Protein AF-W4K9E7-F1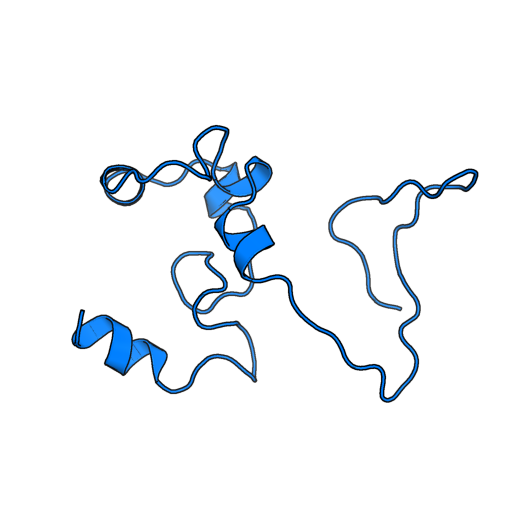 (afdb_monomer)

Organism: Heterobasidion irregulare (strain TC 32-1) (NCBI:txid747525)

pLDDT: mean 92.11, std 4.33, range [76.94, 97.81]

Mean predicted aligned error: 4.24 Å

Structure (mmCIF, N/CA/C/O backbone):
data_AF-W4K9E7-F1
#
_entry.id   AF-W4K9E7-F1
#
loop_
_atom_site.group_PDB
_atom_site.id
_atom_site.type_symbol
_atom_site.label_atom_id
_atom_site.label_alt_id
_atom_site.label_comp_id
_atom_site.label_asym_id
_atom_site.label_entity_id
_atom_site.label_seq_id
_atom_site.pdbx_PDB_ins_code
_atom_site.Cartn_x
_atom_site.Cartn_y
_atom_site.Cartn_z
_atom_site.occupancy
_atom_site.B_iso_or_equiv
_atom_site.auth_seq_id
_atom_site.auth_comp_id
_atom_site.auth_asym_id
_atom_site.auth_atom_id
_atom_site.pdbx_PDB_model_num
ATOM 1 N N . MET A 1 1 ? -9.352 -2.255 17.842 1.00 91.19 1 MET A N 1
ATOM 2 C CA . MET A 1 1 ? -8.194 -1.357 17.686 1.00 91.19 1 MET A CA 1
ATOM 3 C C . MET A 1 1 ? -7.454 -1.763 16.426 1.00 91.19 1 MET A C 1
ATOM 5 O O . MET A 1 1 ? -7.315 -2.960 16.197 1.00 91.19 1 MET A O 1
ATOM 9 N N . LEU A 1 2 ? -7.060 -0.808 15.588 1.00 92.75 2 LEU A N 1
ATOM 10 C CA . LEU A 1 2 ? -6.218 -1.027 14.414 1.00 92.75 2 LEU A CA 1
ATOM 11 C C . LEU A 1 2 ? -4.787 -0.590 14.763 1.00 92.75 2 LEU A C 1
ATOM 13 O O . LEU A 1 2 ? -4.599 0.603 15.010 1.00 92.75 2 LEU A O 1
ATOM 17 N N . PRO A 1 3 ? -3.795 -1.498 14.780 1.00 93.00 3 PRO A N 1
ATOM 18 C CA . PRO A 1 3 ? -2.407 -1.122 15.015 1.00 93.00 3 PRO A CA 1
ATOM 19 C C . PRO A 1 3 ? -1.848 -0.332 13.826 1.00 93.00 3 PRO A C 1
ATOM 21 O O . PRO A 1 3 ? -2.126 -0.643 12.666 1.00 93.00 3 PRO A O 1
ATOM 24 N N . LEU A 1 4 ? -1.042 0.684 14.118 1.00 91.44 4 LEU A N 1
ATOM 25 C CA . LEU A 1 4 ? -0.352 1.503 13.130 1.00 91.44 4 LEU A CA 1
ATOM 26 C C . LEU A 1 4 ? 1.052 0.946 12.873 1.00 91.44 4 LEU A C 1
ATOM 28 O O . LEU A 1 4 ? 1.751 0.539 13.797 1.00 91.44 4 LEU A O 1
ATOM 32 N N . GLY A 1 5 ? 1.481 0.951 11.607 1.00 84.69 5 GLY A N 1
ATOM 33 C CA . GLY A 1 5 ? 2.831 0.510 11.230 1.00 84.69 5 GLY A CA 1
ATOM 34 C C . GLY A 1 5 ? 3.935 1.486 11.651 1.00 84.69 5 GLY A C 1
ATOM 35 O O . GLY A 1 5 ? 5.082 1.089 11.828 1.00 84.69 5 GLY A O 1
ATOM 36 N N . THR A 1 6 ? 3.584 2.758 11.837 1.00 86.19 6 THR A N 1
ATOM 37 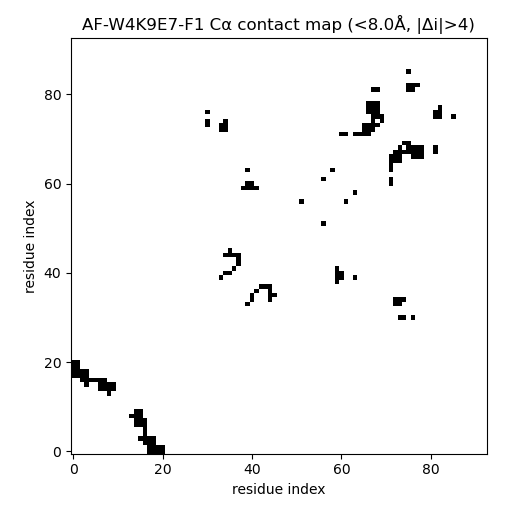C CA . THR A 1 6 ? 4.474 3.821 12.312 1.00 86.19 6 THR A CA 1
ATOM 38 C C . THR A 1 6 ? 3.761 4.637 13.377 1.00 86.19 6 THR A C 1
ATOM 40 O O . THR A 1 6 ? 2.556 4.870 13.270 1.00 86.19 6 THR A O 1
ATOM 43 N N . LEU A 1 7 ? 4.507 5.102 14.378 1.00 87.94 7 LEU A N 1
ATOM 44 C CA . LEU A 1 7 ? 3.971 5.974 15.421 1.00 87.94 7 LEU A CA 1
ATOM 45 C C . LEU A 1 7 ? 3.482 7.292 14.809 1.00 87.94 7 LEU A C 1
ATOM 47 O O . LEU A 1 7 ? 4.171 7.880 13.974 1.00 87.94 7 LEU A O 1
ATOM 51 N N . ILE A 1 8 ? 2.317 7.762 15.251 1.00 89.94 8 ILE A N 1
ATOM 52 C CA . ILE A 1 8 ? 1.794 9.082 14.887 1.00 89.94 8 ILE A CA 1
ATOM 53 C C . ILE A 1 8 ? 1.861 9.987 16.115 1.00 89.94 8 ILE A C 1
ATOM 55 O O . ILE A 1 8 ? 1.389 9.621 17.193 1.00 89.94 8 ILE A O 1
ATOM 59 N N . THR A 1 9 ? 2.435 11.176 15.950 1.00 85.88 9 THR A N 1
ATOM 60 C CA . THR A 1 9 ? 2.449 12.214 16.986 1.00 85.88 9 THR A CA 1
ATOM 61 C C . THR A 1 9 ? 1.219 13.095 16.810 1.00 85.88 9 THR A C 1
ATOM 63 O O . THR A 1 9 ? 1.056 13.719 15.764 1.00 85.88 9 THR A O 1
ATOM 66 N N . GLY A 1 10 ? 0.337 13.117 17.810 1.00 82.69 10 GLY A N 1
ATOM 67 C CA . GLY A 1 10 ? -0.765 14.080 17.865 1.00 82.69 10 GLY A CA 1
ATOM 68 C C . GLY A 1 10 ? -0.290 15.448 18.355 1.00 82.69 10 GLY A C 1
ATOM 69 O O . GLY A 1 10 ? 0.805 15.562 18.900 1.00 82.69 10 GLY A O 1
ATOM 70 N N . ASP A 1 11 ? -1.136 16.468 18.224 1.00 82.75 11 ASP A N 1
ATOM 71 C CA . ASP A 1 11 ? -0.751 17.864 18.470 1.00 82.75 11 ASP A CA 1
ATOM 72 C C . ASP A 1 11 ? -0.163 18.128 19.868 1.00 82.75 11 ASP A C 1
ATOM 74 O O . ASP A 1 11 ? 0.678 19.007 19.994 1.00 82.75 11 ASP A O 1
ATOM 78 N N . ASN A 1 12 ? -0.566 17.381 20.909 1.00 76.94 12 ASN A N 1
ATOM 79 C CA . ASN A 1 12 ? -0.067 17.534 22.290 1.00 76.94 12 ASN A CA 1
ATOM 80 C C . ASN A 1 12 ? -0.176 16.237 23.132 1.00 76.94 12 ASN A C 1
ATOM 82 O O . ASN A 1 12 ? -0.473 16.287 24.326 1.00 76.94 12 ASN A O 1
ATOM 86 N N . GLY A 1 13 ? -0.006 15.058 22.522 1.00 78.12 13 GLY A N 1
ATOM 87 C CA . GLY A 1 13 ? -0.282 13.767 23.173 1.00 78.12 13 GLY A CA 1
ATOM 88 C C . GLY A 1 13 ? 0.865 12.753 23.115 1.00 78.12 13 GLY A C 1
ATOM 89 O O . GLY A 1 13 ? 1.819 12.941 22.357 1.00 78.12 13 GLY A O 1
ATOM 90 N N . PRO A 1 14 ? 0.776 11.655 23.895 1.00 83.69 14 PRO A N 1
ATOM 91 C CA . PRO A 1 14 ? 1.683 10.523 23.744 1.00 83.69 14 PRO A CA 1
ATOM 92 C C . PRO A 1 14 ? 1.563 9.919 22.331 1.00 83.69 14 PRO A C 1
ATOM 94 O O . PRO A 1 14 ? 0.520 10.073 21.687 1.00 83.69 14 PRO A O 1
ATOM 97 N N . PRO A 1 15 ? 2.601 9.216 21.842 1.00 89.38 15 PRO A N 1
ATOM 98 C CA . PRO A 1 15 ? 2.564 8.583 20.530 1.00 89.38 15 PRO A CA 1
ATOM 99 C C . PRO A 1 15 ? 1.360 7.650 20.370 1.00 89.38 15 PRO A C 1
ATOM 101 O O . PRO A 1 15 ? 1.091 6.806 21.228 1.00 89.38 15 PRO A O 1
ATOM 104 N N . ILE A 1 16 ? 0.656 7.780 19.249 1.00 91.88 16 ILE A N 1
ATOM 105 C CA . ILE A 1 16 ? -0.479 6.931 18.899 1.00 91.88 16 ILE A CA 1
ATOM 106 C C . ILE A 1 16 ? 0.065 5.704 18.168 1.00 91.88 16 ILE A C 1
ATOM 108 O O . ILE A 1 16 ? 0.696 5.820 17.115 1.00 91.88 16 ILE A O 1
ATOM 112 N N . LEU A 1 17 ? -0.175 4.530 18.750 1.00 92.94 17 LEU A N 1
ATOM 113 C CA . LEU A 1 17 ? 0.217 3.224 18.206 1.00 92.94 17 LEU A CA 1
ATOM 114 C C . LEU A 1 17 ? -0.952 2.465 17.583 1.00 92.94 17 LEU A C 1
ATOM 116 O O . LEU A 1 17 ? -0.749 1.576 16.762 1.00 92.94 17 LEU A O 1
ATOM 120 N N . GLU A 1 18 ? -2.174 2.801 17.973 1.00 94.31 18 GLU A N 1
ATOM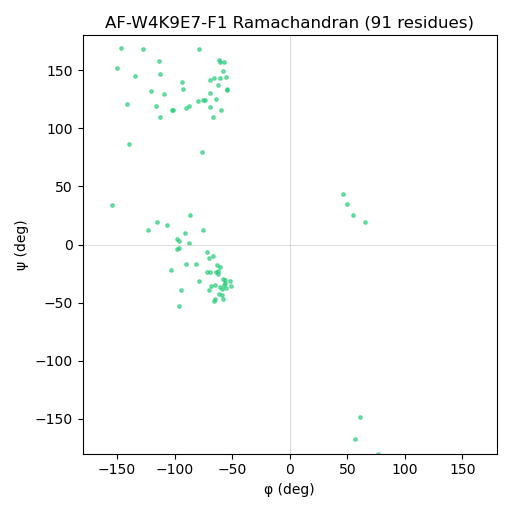 121 C CA . GLU A 1 18 ? -3.378 2.155 17.484 1.00 94.31 18 GLU A CA 1
ATOM 122 C C . GLU A 1 18 ? -4.554 3.124 17.483 1.00 94.31 18 GLU A C 1
ATOM 124 O O . GLU A 1 18 ? -4.617 4.062 18.276 1.00 94.31 18 GLU A O 1
ATOM 129 N N . VAL A 1 19 ? -5.497 2.884 16.577 1.00 93.25 19 VAL A N 1
ATOM 130 C CA . VAL A 1 19 ? -6.698 3.705 16.425 1.00 93.25 19 VAL A CA 1
ATOM 131 C C . VAL A 1 19 ? -7.927 2.834 16.632 1.00 93.25 19 VAL A C 1
ATOM 133 O O . VAL A 1 19 ? -8.045 1.738 16.077 1.00 93.25 19 VAL A O 1
ATOM 136 N N . PHE A 1 20 ? -8.866 3.305 17.448 1.00 95.31 20 PHE A N 1
ATOM 137 C CA . PHE A 1 20 ? -10.177 2.678 17.526 1.00 95.31 20 PHE A CA 1
ATOM 138 C C . PHE A 1 20 ? -10.981 3.019 16.270 1.00 95.31 20 PHE A C 1
ATOM 140 O O . PHE A 1 20 ? -11.176 4.189 15.956 1.00 95.31 20 PHE A O 1
ATOM 147 N N . ILE A 1 21 ? -11.457 1.991 15.572 1.00 95.62 21 ILE A N 1
ATOM 148 C CA . ILE A 1 21 ? -12.330 2.134 14.408 1.00 95.62 21 ILE A CA 1
ATOM 149 C C . ILE A 1 21 ? -13.695 1.567 14.805 1.00 95.62 21 ILE A C 1
ATOM 151 O O . ILE A 1 21 ? -13.794 0.352 15.015 1.00 95.62 21 ILE A O 1
ATOM 155 N N . PRO A 1 22 ? -14.729 2.413 14.965 1.00 97.81 22 PRO A N 1
ATOM 156 C CA . PRO A 1 22 ? -16.086 1.952 15.221 1.00 97.81 22 PRO A CA 1
ATOM 157 C C . PRO A 1 22 ? -16.585 1.008 14.125 1.00 97.81 22 PRO A C 1
ATOM 159 O O . PRO A 1 22 ? -16.134 1.054 12.976 1.00 97.81 22 PRO A O 1
ATOM 162 N N . ARG A 1 23 ? -17.568 0.174 14.472 1.00 97.00 23 ARG A N 1
ATOM 163 C CA . ARG A 1 23 ? -18.290 -0.632 13.483 1.00 97.00 23 ARG A CA 1
ATOM 164 C C . ARG A 1 23 ? -18.869 0.285 12.395 1.00 97.00 23 ARG A C 1
ATOM 166 O O . ARG A 1 23 ? -19.288 1.395 12.702 1.00 97.00 23 ARG A O 1
ATOM 173 N N . ASP A 1 24 ? -18.869 -0.205 11.157 1.00 97.19 24 ASP A N 1
ATOM 174 C CA . ASP A 1 24 ? -19.441 0.474 9.985 1.00 97.19 24 ASP A CA 1
ATOM 175 C C . ASP A 1 24 ? -18.725 1.781 9.593 1.00 97.19 24 ASP A C 1
ATOM 177 O O . ASP A 1 24 ? -19.265 2.598 8.855 1.00 97.19 24 ASP A O 1
ATOM 181 N N . THR A 1 25 ? -17.481 1.971 10.050 1.00 97.62 25 THR A N 1
ATOM 182 C CA . THR A 1 25 ? -16.623 3.064 9.573 1.00 97.62 25 THR A CA 1
ATOM 183 C C . THR A 1 25 ? -16.092 2.751 8.176 1.00 97.62 25 THR A C 1
ATOM 185 O O . THR A 1 25 ? -15.409 1.741 7.983 1.00 97.62 25 THR A O 1
ATOM 188 N N . ASP A 1 26 ? -16.331 3.649 7.223 1.00 96.31 26 ASP A N 1
ATOM 189 C CA . ASP A 1 26 ? -15.706 3.580 5.905 1.00 96.31 26 ASP A CA 1
ATOM 190 C C . ASP A 1 26 ? -14.204 3.876 5.991 1.00 96.31 26 ASP A C 1
ATOM 192 O O . ASP A 1 26 ? -13.769 4.874 6.570 1.00 96.31 26 ASP A O 1
ATOM 196 N N . VAL A 1 27 ? -13.395 3.009 5.379 1.00 93.31 27 VAL A N 1
ATOM 197 C CA . VAL A 1 27 ? -11.935 3.143 5.337 1.00 93.31 27 VAL A CA 1
ATOM 198 C C . VAL A 1 27 ? -11.490 3.329 3.894 1.00 93.31 27 VAL A C 1
ATOM 200 O O . VAL A 1 27 ? -11.669 2.445 3.057 1.00 93.31 27 VAL A O 1
ATOM 203 N N . ILE A 1 28 ? -10.862 4.470 3.612 1.00 93.81 28 ILE A N 1
ATOM 204 C CA . ILE A 1 28 ? -10.295 4.780 2.298 1.00 93.81 28 ILE A CA 1
ATOM 205 C C . ILE A 1 28 ? -8.780 4.587 2.358 1.00 93.81 28 ILE A C 1
ATOM 207 O O . ILE A 1 28 ? -8.071 5.299 3.067 1.00 93.81 28 ILE A O 1
ATOM 211 N N . CYS A 1 29 ? -8.265 3.628 1.590 1.00 92.00 29 CYS A N 1
ATOM 212 C CA . CYS A 1 29 ? -6.828 3.408 1.473 1.00 92.00 29 CYS A CA 1
ATOM 213 C C . CYS A 1 29 ? -6.206 4.412 0.495 1.00 92.00 29 CYS A C 1
ATOM 215 O O . CYS A 1 29 ? -6.573 4.453 -0.680 1.00 92.00 29 CYS A O 1
ATOM 217 N N . ASN A 1 30 ? -5.205 5.174 0.943 1.00 94.56 30 ASN A N 1
ATOM 218 C CA . ASN A 1 30 ? -4.441 6.059 0.065 1.00 94.56 30 ASN A CA 1
ATOM 219 C C . ASN A 1 30 ? -3.432 5.263 -0.789 1.00 94.56 30 ASN A C 1
ATOM 221 O O . ASN A 1 30 ? -2.239 5.208 -0.485 1.00 94.56 30 ASN A O 1
ATOM 225 N N . ILE A 1 31 ? -3.924 4.643 -1.865 1.00 95.81 31 ILE A N 1
ATOM 226 C CA . ILE A 1 31 ? -3.128 3.821 -2.795 1.00 95.81 31 ILE A CA 1
ATOM 227 C C . ILE A 1 31 ? -1.984 4.631 -3.416 1.00 95.81 31 ILE A C 1
ATOM 229 O O . ILE A 1 31 ? -0.850 4.157 -3.477 1.00 95.81 31 ILE A O 1
ATOM 233 N N . ILE A 1 32 ? -2.264 5.869 -3.834 1.00 95.88 32 ILE A N 1
ATOM 234 C CA . ILE A 1 32 ? -1.262 6.762 -4.434 1.00 95.88 32 ILE A CA 1
ATOM 235 C C . ILE A 1 32 ? -0.145 7.052 -3.431 1.00 95.88 32 ILE A C 1
ATOM 237 O O . ILE A 1 32 ? 1.028 7.008 -3.796 1.00 95.88 32 ILE A O 1
ATOM 241 N N . GLY A 1 33 ? -0.506 7.309 -2.172 1.00 95.50 33 GLY A N 1
ATOM 242 C CA . GLY A 1 33 ? 0.442 7.547 -1.091 1.00 95.50 33 GLY A CA 1
ATOM 243 C C . GLY A 1 33 ? 1.401 6.376 -0.901 1.00 95.50 33 GLY A C 1
ATOM 244 O O . GLY A 1 33 ? 2.604 6.594 -0.862 1.00 95.50 33 GLY A O 1
ATOM 245 N N . VAL A 1 34 ? 0.898 5.138 -0.866 1.00 94.50 34 VAL A N 1
ATOM 246 C CA . VAL A 1 34 ? 1.749 3.938 -0.742 1.00 94.50 34 VAL A CA 1
ATOM 247 C C . VAL A 1 34 ? 2.655 3.767 -1.962 1.00 94.50 34 VAL A C 1
ATOM 249 O O . VAL A 1 34 ?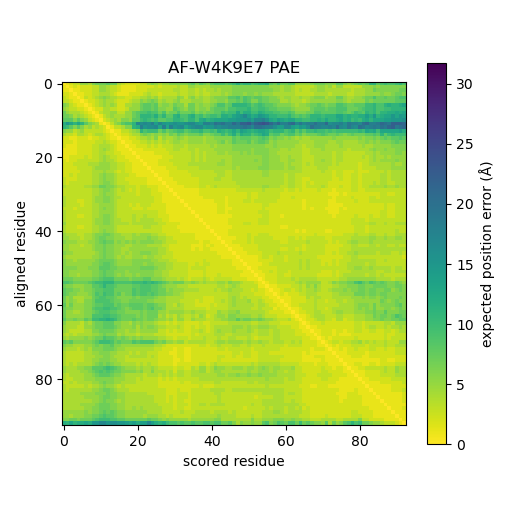 3.862 3.585 -1.815 1.00 94.50 34 VAL A O 1
ATOM 252 N N . ASN A 1 35 ? 2.103 3.889 -3.170 1.00 95.44 35 ASN A N 1
ATOM 253 C CA . ASN A 1 35 ? 2.845 3.692 -4.419 1.00 95.44 35 ASN A CA 1
ATOM 254 C C . ASN A 1 35 ? 3.870 4.804 -4.717 1.00 95.44 35 ASN A C 1
ATOM 256 O O . ASN A 1 35 ? 4.690 4.645 -5.614 1.00 95.44 35 ASN A O 1
ATOM 260 N N . ARG A 1 36 ? 3.828 5.926 -3.988 1.00 95.19 36 ARG A N 1
ATOM 261 C CA . ARG A 1 36 ? 4.764 7.055 -4.127 1.00 95.19 36 ARG A CA 1
ATOM 262 C C . ARG A 1 36 ? 5.486 7.399 -2.827 1.00 95.19 36 ARG A C 1
ATOM 264 O O . ARG A 1 36 ? 6.098 8.458 -2.742 1.00 95.19 36 ARG A O 1
ATOM 271 N N . ASN A 1 37 ? 5.416 6.541 -1.809 1.00 94.50 37 ASN A N 1
ATOM 272 C CA . ASN A 1 37 ? 6.035 6.809 -0.516 1.00 94.50 37 ASN A CA 1
ATOM 273 C C . ASN A 1 37 ? 7.573 6.764 -0.630 1.00 94.50 37 ASN A C 1
ATOM 275 O O . ASN A 1 37 ? 8.111 5.685 -0.901 1.00 94.50 37 ASN A O 1
ATOM 279 N N . PRO A 1 38 ? 8.302 7.866 -0.359 1.00 94.62 38 PRO A N 1
ATOM 280 C CA . PRO A 1 38 ? 9.762 7.863 -0.400 1.00 94.62 38 PRO A CA 1
ATOM 281 C C . PRO A 1 38 ? 10.411 6.942 0.636 1.00 94.62 38 PRO A C 1
ATOM 283 O O . PRO A 1 38 ? 11.528 6.481 0.429 1.00 94.62 38 PRO A O 1
ATOM 286 N N . ALA A 1 39 ? 9.715 6.620 1.730 1.00 92.62 39 ALA A N 1
ATOM 287 C CA . ALA A 1 39 ? 10.201 5.655 2.715 1.00 92.62 39 ALA A CA 1
ATOM 288 C C . ALA A 1 39 ? 10.219 4.213 2.179 1.00 92.62 39 ALA A C 1
ATOM 290 O O . ALA A 1 39 ? 10.977 3.396 2.684 1.00 92.62 39 ALA A O 1
ATOM 291 N N . ILE A 1 40 ? 9.405 3.906 1.161 1.00 93.12 40 ILE A N 1
ATOM 292 C CA . ILE A 1 40 ? 9.350 2.587 0.512 1.00 93.12 40 ILE A CA 1
ATOM 293 C C . ILE A 1 40 ? 10.231 2.602 -0.742 1.00 93.12 40 ILE A C 1
ATOM 295 O O . ILE A 1 40 ? 11.139 1.786 -0.901 1.00 93.12 40 ILE A O 1
ATOM 299 N N . TRP A 1 41 ? 9.993 3.580 -1.619 1.00 93.25 41 TRP A N 1
ATOM 300 C CA . TRP A 1 41 ? 10.570 3.643 -2.964 1.00 93.25 41 TRP A CA 1
ATOM 301 C C . TRP A 1 41 ? 11.804 4.555 -3.066 1.00 93.25 41 TRP A C 1
ATOM 303 O O . TRP A 1 41 ? 12.345 4.748 -4.156 1.00 93.25 41 TRP A O 1
ATOM 313 N N . GLY A 1 42 ? 12.284 5.116 -1.960 1.00 92.88 42 GLY A N 1
ATOM 314 C CA . GLY A 1 42 ? 13.423 6.033 -1.936 1.00 92.88 42 GLY A CA 1
ATOM 315 C C . GLY A 1 42 ? 13.088 7.456 -2.415 1.00 92.88 42 GLY A C 1
ATOM 316 O O . GLY A 1 42 ? 11.953 7.739 -2.795 1.00 92.88 42 GLY A O 1
ATOM 317 N N . PRO A 1 43 ? 14.076 8.369 -2.430 1.00 94.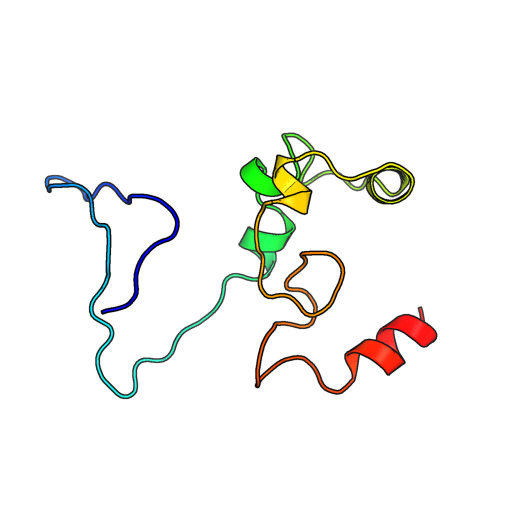25 43 PRO A N 1
ATOM 318 C CA . PRO A 1 43 ? 13.859 9.797 -2.702 1.00 94.25 43 PRO A CA 1
ATOM 319 C C . PRO A 1 43 ? 13.172 10.089 -4.044 1.00 94.25 43 PRO A C 1
ATOM 321 O O . PRO A 1 43 ? 12.339 10.982 -4.139 1.00 94.25 43 PRO A O 1
ATOM 324 N N . GLU A 1 44 ? 13.449 9.265 -5.055 1.00 93.06 44 GLU A N 1
ATOM 325 C CA . GLU A 1 44 ? 12.920 9.394 -6.418 1.00 93.06 44 GLU A CA 1
ATOM 326 C C . GLU A 1 44 ? 11.554 8.704 -6.612 1.00 93.06 44 GLU A C 1
ATOM 328 O O . GLU A 1 44 ? 11.229 8.251 -7.711 1.00 93.06 44 GLU A O 1
ATOM 333 N N . ALA A 1 45 ? 10.757 8.532 -5.552 1.00 94.31 45 ALA A N 1
ATOM 334 C CA . ALA A 1 45 ? 9.469 7.827 -5.604 1.00 94.31 45 ALA A CA 1
ATOM 335 C C . ALA A 1 45 ? 8.428 8.488 -6.528 1.00 94.31 45 ALA A C 1
ATOM 337 O O . ALA A 1 45 ? 7.491 7.834 -6.982 1.00 94.31 45 ALA A O 1
ATOM 338 N N . THR A 1 46 ? 8.581 9.782 -6.802 1.00 95.62 46 THR A N 1
ATOM 339 C CA . THR A 1 46 ? 7.701 10.564 -7.681 1.00 95.62 46 THR A CA 1
ATOM 340 C C . THR A 1 46 ? 8.250 10.720 -9.100 1.00 95.62 46 THR A C 1
ATOM 342 O O . THR A 1 46 ? 7.555 11.265 -9.957 1.00 95.62 46 THR A O 1
ATOM 345 N N . THR A 1 47 ? 9.458 10.221 -9.365 1.00 96.25 47 THR A N 1
ATOM 346 C CA . THR A 1 47 ? 10.118 10.289 -10.671 1.00 96.25 47 THR A CA 1
ATOM 347 C C . THR A 1 47 ? 9.804 9.035 -11.485 1.00 96.25 47 THR A C 1
ATOM 349 O O . THR A 1 47 ? 9.914 7.910 -10.990 1.00 96.25 47 THR A O 1
ATOM 352 N N . TRP A 1 48 ? 9.447 9.207 -12.760 1.00 94.94 48 TRP A N 1
ATOM 353 C CA . TRP A 1 48 ? 9.326 8.088 -13.697 1.00 94.94 48 TRP A CA 1
ATOM 354 C C . TRP A 1 48 ? 10.707 7.475 -13.961 1.00 94.94 48 TRP A C 1
ATOM 356 O O . TRP A 1 48 ? 11.558 8.103 -14.585 1.00 94.94 48 TRP A O 1
ATOM 366 N N . ARG A 1 49 ? 10.933 6.259 -13.451 1.00 91.88 49 ARG A N 1
ATOM 367 C CA . ARG A 1 49 ? 12.196 5.512 -13.571 1.00 91.88 49 ARG A CA 1
ATOM 368 C C . ARG A 1 49 ? 11.919 4.027 -13.834 1.00 91.88 49 ARG A C 1
ATOM 370 O O . ARG A 1 49 ? 11.828 3.265 -12.867 1.00 91.88 49 ARG A O 1
ATOM 377 N N . PRO A 1 50 ? 11.744 3.607 -15.099 1.00 92.69 50 PRO A N 1
ATOM 378 C CA . PRO A 1 50 ? 11.491 2.209 -15.458 1.00 92.69 50 PRO A CA 1
ATOM 379 C C . PRO A 1 50 ? 12.572 1.243 -14.963 1.00 92.69 50 PRO A C 1
ATOM 381 O O . PRO A 1 50 ? 12.262 0.132 -14.539 1.00 92.69 50 PRO A O 1
ATOM 384 N N . GLU A 1 51 ? 13.831 1.688 -14.940 1.00 93.50 51 GLU A N 1
ATOM 385 C CA . GLU A 1 51 ? 14.998 0.877 -14.571 1.00 93.50 51 GLU A CA 1
ATOM 386 C C . GLU A 1 51 ? 14.941 0.391 -13.116 1.00 93.50 51 GLU A C 1
ATOM 388 O O . GLU A 1 51 ? 15.598 -0.583 -12.763 1.00 93.50 51 GLU A O 1
ATOM 393 N N . ARG A 1 52 ? 14.100 1.016 -12.277 1.00 90.81 52 ARG A N 1
ATOM 394 C CA . ARG A 1 52 ? 13.828 0.611 -10.889 1.00 90.81 52 ARG A CA 1
ATOM 395 C C . ARG A 1 52 ? 13.450 -0.864 -10.753 1.00 90.81 52 ARG A C 1
ATOM 397 O O . ARG A 1 52 ? 13.711 -1.453 -9.712 1.00 90.81 52 ARG A O 1
ATOM 404 N N . TRP A 1 53 ? 12.802 -1.422 -11.769 1.00 90.38 53 TRP A N 1
ATOM 405 C CA . TRP A 1 53 ? 12.285 -2.790 -11.752 1.00 90.38 53 TRP A CA 1
ATOM 406 C C . TRP A 1 53 ? 13.229 -3.800 -12.411 1.00 90.38 53 TRP A C 1
ATOM 408 O O . TRP A 1 53 ? 12.924 -4.988 -12.434 1.00 90.38 53 TRP A O 1
ATOM 418 N N . LEU A 1 54 ? 14.354 -3.333 -12.961 1.00 92.81 54 LEU A N 1
ATOM 419 C CA . LEU A 1 54 ? 15.360 -4.180 -13.606 1.00 92.81 54 LEU A CA 1
ATOM 420 C C . LEU A 1 54 ? 16.430 -4.669 -12.620 1.00 92.81 54 LEU A C 1
ATOM 422 O O . LEU A 1 54 ? 17.145 -5.625 -1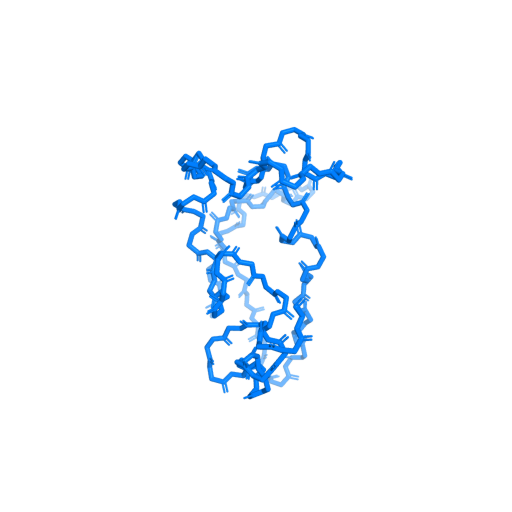2.908 1.00 92.81 54 LEU A O 1
ATOM 426 N N . GLU A 1 55 ? 16.524 -4.031 -11.454 1.00 88.25 55 GLU A N 1
ATOM 427 C CA . GLU A 1 55 ? 17.438 -4.381 -10.370 1.00 88.25 55 GLU A CA 1
ATOM 428 C C . GLU A 1 55 ? 16.652 -4.880 -9.145 1.00 88.25 55 GLU A C 1
ATOM 430 O O . GLU A 1 55 ? 15.467 -4.561 -8.994 1.00 88.25 55 GLU A O 1
ATOM 435 N N . PRO A 1 56 ? 17.280 -5.652 -8.239 1.00 88.25 56 PRO A N 1
ATOM 436 C CA . PRO A 1 56 ? 16.659 -6.003 -6.969 1.00 88.25 56 PRO A CA 1
ATOM 437 C C . PRO A 1 56 ? 16.203 -4.753 -6.210 1.00 88.25 56 PRO A C 1
ATOM 439 O O . PRO A 1 56 ? 16.952 -3.783 -6.076 1.00 88.25 56 PRO A O 1
ATOM 442 N N . LEU A 1 57 ? 14.976 -4.787 -5.682 1.00 86.75 57 LEU A N 1
ATOM 443 C CA . LEU A 1 57 ? 14.468 -3.687 -4.869 1.00 86.75 57 LEU A CA 1
ATOM 444 C C . LEU A 1 57 ? 15.348 -3.493 -3.623 1.00 86.75 57 LEU A C 1
ATOM 446 O O . LEU A 1 57 ? 15.794 -4.479 -3.027 1.00 86.75 57 LEU A O 1
ATOM 450 N N . PRO A 1 58 ? 15.563 -2.241 -3.181 1.00 87.50 58 PRO A N 1
ATOM 451 C CA . PRO A 1 58 ? 16.223 -1.990 -1.908 1.00 87.50 58 PRO A CA 1
ATOM 452 C C . PRO A 1 58 ? 15.407 -2.595 -0.750 1.00 87.50 58 PRO A C 1
ATOM 454 O O . PRO A 1 58 ? 14.186 -2.744 -0.886 1.00 87.50 58 PRO A O 1
ATOM 457 N N . PRO A 1 59 ? 16.030 -2.852 0.418 1.00 90.00 59 PRO A N 1
ATOM 458 C CA . PRO A 1 59 ? 15.337 -3.376 1.599 1.00 90.00 59 PRO A CA 1
ATOM 459 C C . PRO A 1 59 ? 14.078 -2.585 1.973 1.00 90.00 59 PRO A C 1
ATOM 461 O O . PRO A 1 59 ? 13.058 -3.157 2.340 1.00 90.00 59 PRO A O 1
ATOM 464 N N . SER A 1 60 ? 14.101 -1.261 1.788 1.00 90.31 60 SER A N 1
ATOM 465 C CA . SER A 1 60 ? 12.945 -0.389 2.025 1.00 90.31 60 SER A CA 1
ATOM 466 C C . SER A 1 60 ? 11.710 -0.752 1.196 1.00 90.31 60 SER A C 1
ATOM 468 O O . SER A 1 60 ? 10.595 -0.497 1.635 1.00 90.31 60 SER A O 1
ATOM 470 N N . GLY A 1 61 ? 11.897 -1.328 0.005 1.00 87.81 61 GLY A N 1
ATOM 471 C CA . GLY A 1 61 ? 10.829 -1.776 -0.885 1.00 87.81 61 GLY A CA 1
ATOM 472 C C . GLY A 1 61 ? 10.485 -3.254 -0.707 1.00 87.81 61 GLY A C 1
ATOM 473 O O . GLY A 1 61 ? 9.307 -3.609 -0.742 1.00 87.81 61 GLY A O 1
ATOM 474 N N . SER A 1 62 ? 11.482 -4.123 -0.502 1.00 86.69 62 SER A N 1
ATOM 475 C CA . SER A 1 62 ? 11.254 -5.561 -0.289 1.00 86.69 62 SER A CA 1
ATOM 476 C C . SER A 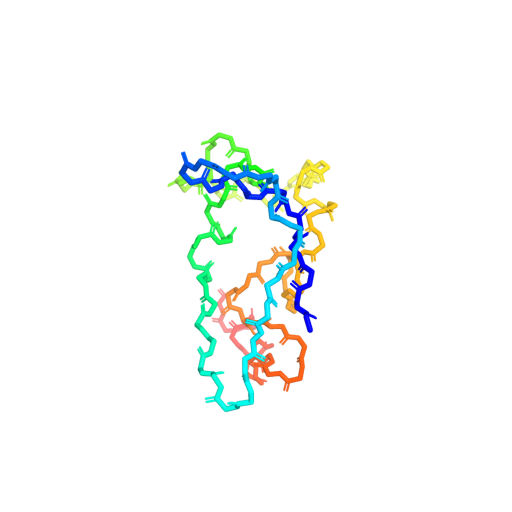1 62 ? 10.599 -5.851 1.061 1.00 86.69 62 SER A C 1
ATOM 478 O O . SER A 1 62 ? 9.683 -6.669 1.140 1.00 86.69 62 SER A O 1
ATOM 480 N N . ASP A 1 63 ? 11.013 -5.131 2.104 1.00 89.00 63 ASP A N 1
ATOM 481 C CA . ASP A 1 63 ? 10.611 -5.377 3.491 1.00 89.00 63 ASP A CA 1
ATOM 482 C C . ASP A 1 63 ? 9.436 -4.492 3.921 1.00 89.00 63 ASP A C 1
ATOM 484 O O . ASP A 1 63 ? 8.978 -4.570 5.061 1.00 89.00 63 ASP A O 1
ATOM 488 N N . ALA A 1 64 ? 8.902 -3.678 3.004 1.00 86.69 64 ALA A N 1
ATOM 489 C CA . ALA A 1 64 ? 7.780 -2.775 3.256 1.00 86.69 64 ALA A CA 1
ATOM 490 C C . ALA A 1 64 ? 6.494 -3.501 3.681 1.00 86.69 64 ALA A C 1
ATOM 492 O O . ALA A 1 64 ? 5.588 -2.874 4.229 1.00 86.69 64 ALA A O 1
ATOM 493 N N . ARG A 1 65 ? 6.393 -4.813 3.402 1.00 84.94 65 ARG A N 1
ATOM 494 C CA . ARG A 1 65 ? 5.225 -5.664 3.701 1.00 84.94 65 ARG A CA 1
ATOM 495 C C . ARG A 1 65 ? 3.904 -5.053 3.216 1.00 84.94 65 ARG A C 1
ATOM 497 O O . ARG A 1 65 ? 2.864 -5.205 3.857 1.00 84.94 65 ARG A O 1
ATOM 504 N N . VAL A 1 66 ? 3.942 -4.354 2.081 1.00 91.44 66 VAL A N 1
ATOM 505 C CA . VAL A 1 66 ? 2.741 -3.803 1.450 1.00 91.44 66 VAL A CA 1
ATOM 506 C C . VAL A 1 66 ? 1.854 -4.980 1.031 1.00 91.44 66 VAL A C 1
ATOM 508 O O . VAL A 1 66 ? 2.324 -5.844 0.296 1.00 91.44 66 VAL A O 1
ATOM 511 N N . PRO A 1 67 ? 0.576 -5.041 1.450 1.00 90.94 67 PRO A N 1
ATOM 512 C CA . PRO A 1 67 ? -0.271 -6.224 1.258 1.00 90.94 67 PRO A CA 1
ATOM 513 C C . PRO A 1 67 ? -0.778 -6.395 -0.185 1.00 90.94 67 PRO A C 1
ATOM 515 O O . PRO A 1 67 ? -1.710 -7.163 -0.426 1.00 90.94 67 PRO A O 1
ATOM 518 N N . GLY A 1 68 ? -0.217 -5.642 -1.129 1.00 93.06 68 GLY A N 1
ATOM 519 C CA . GLY A 1 68 ? -0.621 -5.633 -2.522 1.00 93.06 68 GLY A CA 1
ATOM 520 C C . GLY A 1 68 ? -0.355 -6.967 -3.208 1.00 93.06 68 GLY A C 1
ATOM 521 O O . GLY A 1 68 ? 0.663 -7.608 -2.963 1.00 93.06 68 GLY A O 1
ATOM 522 N N . VAL A 1 69 ? -1.252 -7.379 -4.104 1.00 93.88 69 VAL A N 1
ATOM 523 C CA . VAL A 1 69 ? -1.117 -8.661 -4.827 1.00 93.88 69 VAL A CA 1
ATOM 524 C C . VAL A 1 69 ? -0.014 -8.674 -5.887 1.00 93.88 69 VAL A C 1
ATOM 526 O O . VAL A 1 69 ? 0.254 -9.718 -6.478 1.00 93.88 69 VAL A O 1
ATOM 529 N N . TYR A 1 70 ? 0.619 -7.529 -6.142 1.00 91.12 70 TYR A N 1
ATOM 530 C CA . TYR A 1 70 ? 1.630 -7.384 -7.178 1.00 91.12 70 TYR A CA 1
ATOM 531 C C . TYR A 1 70 ? 2.778 -6.482 -6.719 1.00 91.12 70 TYR A C 1
ATOM 533 O O . TYR A 1 70 ? 2.557 -5.317 -6.392 1.00 91.12 70 TYR A O 1
ATOM 541 N N . SER A 1 71 ? 4.000 -7.025 -6.715 1.00 87.94 71 SER A N 1
ATOM 542 C CA . SER A 1 71 ? 5.273 -6.292 -6.591 1.00 87.94 71 SER A CA 1
ATOM 543 C C . SER A 1 71 ? 5.321 -5.221 -5.490 1.00 87.94 71 SER A C 1
ATOM 545 O O . SER A 1 71 ? 5.810 -4.118 -5.720 1.00 87.94 71 SER A O 1
ATOM 547 N N . ASN A 1 72 ? 4.796 -5.525 -4.295 1.00 89.00 72 ASN A N 1
ATOM 548 C CA . ASN A 1 72 ? 4.723 -4.597 -3.154 1.00 89.00 72 ASN A CA 1
ATOM 549 C C . ASN A 1 72 ? 4.016 -3.256 -3.469 1.00 89.00 72 ASN A C 1
ATOM 551 O O . ASN A 1 72 ? 4.251 -2.250 -2.801 1.00 89.00 72 ASN A O 1
ATOM 555 N N . MET A 1 73 ? 3.126 -3.233 -4.469 1.00 93.25 73 MET A N 1
ATOM 556 C CA . MET A 1 73 ? 2.328 -2.076 -4.882 1.00 93.25 73 MET A CA 1
ATOM 557 C C . MET A 1 73 ? 0.841 -2.290 -4.591 1.00 93.25 73 MET A C 1
ATOM 559 O O . MET A 1 73 ? 0.302 -3.381 -4.747 1.00 93.25 73 MET A O 1
ATOM 563 N N . MET A 1 74 ? 0.133 -1.212 -4.259 1.00 96.00 74 MET A N 1
ATOM 564 C CA . MET A 1 74 ? -1.309 -1.233 -3.976 1.00 96.00 74 MET A CA 1
ATOM 565 C C . MET A 1 74 ? -2.183 -0.971 -5.210 1.00 96.00 74 MET A C 1
ATOM 567 O O . MET A 1 74 ? -3.390 -0.793 -5.068 1.00 96.00 74 MET A O 1
ATOM 571 N N . THR A 1 75 ? -1.606 -0.961 -6.418 1.00 95.56 75 THR A N 1
ATOM 572 C CA . THR A 1 75 ? -2.319 -0.671 -7.680 1.00 95.56 75 THR A CA 1
ATOM 573 C C . THR A 1 75 ? -3.519 -1.591 -7.894 1.00 95.56 75 THR A C 1
ATOM 575 O O . THR A 1 75 ? -4.574 -1.142 -8.329 1.00 95.56 75 THR A O 1
ATOM 578 N N . PHE A 1 76 ? -3.377 -2.861 -7.515 1.00 96.38 76 PHE A N 1
ATOM 579 C CA . PHE A 1 76 ? -4.436 -3.867 -7.590 1.00 96.38 76 PHE A CA 1
ATOM 580 C C . PHE A 1 76 ? -5.027 -4.223 -6.219 1.00 96.38 76 PHE A C 1
ATOM 582 O O . PHE A 1 76 ? -5.714 -5.235 -6.088 1.00 96.38 76 PHE A O 1
ATOM 589 N N . VAL A 1 77 ? -4.789 -3.388 -5.200 1.00 95.56 77 VAL A N 1
ATOM 590 C CA . VAL A 1 77 ? -5.198 -3.628 -3.806 1.00 95.56 77 VAL A CA 1
ATOM 591 C C . VAL A 1 77 ? -4.618 -4.963 -3.289 1.00 95.56 77 VAL A C 1
ATOM 593 O O . VAL A 1 77 ? -3.687 -5.523 -3.871 1.00 95.56 77 VAL A O 1
ATOM 596 N N . GLY A 1 78 ? -5.095 -5.441 -2.144 1.00 93.44 78 GLY A N 1
ATOM 597 C CA . GLY A 1 78 ? -4.585 -6.607 -1.438 1.00 93.44 78 GLY A CA 1
ATOM 598 C C . GLY A 1 78 ? -5.674 -7.388 -0.709 1.00 93.44 78 GLY A C 1
ATOM 599 O O . GLY A 1 78 ? -6.804 -6.919 -0.540 1.00 93.44 78 GLY A O 1
ATOM 600 N N . GLY A 1 79 ? -5.312 -8.582 -0.240 1.00 90.94 79 GLY A N 1
ATOM 601 C CA . GLY A 1 79 ? -6.182 -9.442 0.564 1.00 90.94 79 GLY A CA 1
ATOM 602 C C . GLY A 1 79 ? -7.468 -9.869 -0.153 1.00 90.94 79 GLY A C 1
ATOM 603 O O . GLY A 1 79 ? -7.507 -10.013 -1.372 1.00 90.94 79 GLY A O 1
ATOM 604 N N . ALA A 1 80 ? -8.546 -10.056 0.612 1.00 93.44 80 ALA A N 1
ATOM 605 C CA . ALA A 1 80 ? -9.828 -10.559 0.101 1.00 93.44 80 ALA A CA 1
ATOM 606 C C . ALA A 1 80 ? -10.558 -9.605 -0.870 1.00 93.44 80 ALA A C 1
ATOM 608 O O . ALA A 1 80 ? -11.555 -9.997 -1.469 1.00 93.44 80 ALA A O 1
ATOM 609 N N . ARG A 1 81 ? -10.091 -8.356 -1.012 1.00 93.31 81 ARG A N 1
ATOM 610 C CA . ARG A 1 81 ? -10.641 -7.346 -1.934 1.00 93.31 81 ARG A CA 1
ATOM 611 C C . ARG A 1 81 ? -9.650 -6.939 -3.027 1.00 93.31 81 ARG A C 1
ATOM 613 O O . ARG A 1 81 ? -9.795 -5.871 -3.617 1.00 93.31 81 ARG A O 1
ATOM 620 N N . ALA A 1 82 ? -8.634 -7.761 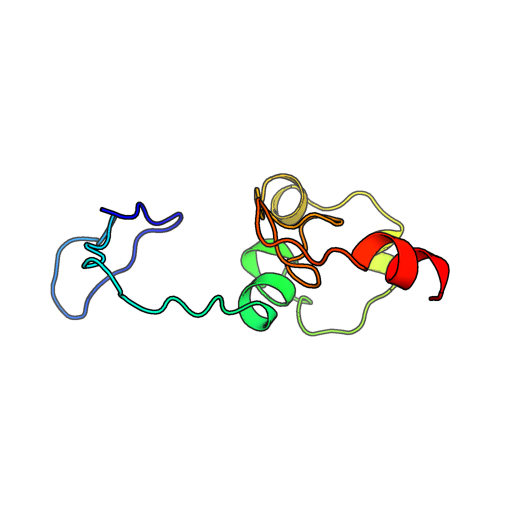-3.277 1.00 95.88 82 ALA A N 1
ATOM 621 C CA . ALA A 1 82 ? -7.742 -7.552 -4.405 1.00 95.88 82 ALA A CA 1
ATOM 622 C C . ALA A 1 82 ? -8.522 -7.532 -5.730 1.00 95.88 82 ALA A C 1
ATOM 624 O O . ALA A 1 82 ? -9.550 -8.198 -5.877 1.00 95.88 82 ALA A O 1
ATOM 625 N N . CYS A 1 83 ? -8.027 -6.768 -6.702 1.00 96.75 83 CYS A N 1
ATOM 626 C CA . CYS A 1 83 ? -8.632 -6.676 -8.024 1.00 96.75 83 CYS A CA 1
ATOM 627 C C . CYS A 1 83 ? -8.660 -8.057 -8.690 1.00 96.75 83 CYS A C 1
ATOM 629 O O . CYS A 1 83 ? -7.613 -8.613 -9.014 1.00 96.75 83 CYS A O 1
ATOM 631 N N . ILE A 1 84 ? -9.855 -8.591 -8.949 1.00 97.25 84 ILE A N 1
ATOM 632 C CA . ILE A 1 84 ? -10.024 -9.901 -9.597 1.00 97.25 84 ILE A CA 1
ATOM 633 C C . ILE A 1 84 ? -9.439 -9.940 -11.019 1.00 97.25 84 ILE A C 1
ATOM 635 O O . ILE A 1 84 ? -9.035 -10.995 -11.497 1.00 97.25 84 ILE A O 1
ATOM 639 N N . GLY A 1 85 ? -9.351 -8.783 -11.682 1.00 97.19 85 GLY A N 1
ATOM 640 C CA . GLY A 1 85 ? -8.820 -8.644 -13.036 1.00 97.19 85 GLY A CA 1
ATOM 641 C C . GLY A 1 85 ? -7.306 -8.447 -13.120 1.00 97.19 85 GLY A C 1
ATOM 642 O O . GLY A 1 85 ? -6.806 -8.293 -14.228 1.00 97.19 85 GLY A O 1
ATOM 643 N N . PHE A 1 86 ? -6.561 -8.438 -12.006 1.00 96.06 86 PHE A N 1
ATOM 644 C CA . PHE A 1 86 ? -5.156 -8.001 -12.035 1.00 96.06 86 PHE A CA 1
ATOM 645 C C . PHE A 1 86 ? -4.276 -8.827 -12.980 1.00 96.06 86 PHE A C 1
ATOM 647 O O . PHE A 1 86 ? -3.441 -8.264 -13.676 1.00 96.06 86 PHE A O 1
ATOM 654 N N . LYS A 1 87 ? -4.499 -10.146 -13.056 1.00 95.69 87 LYS A N 1
ATOM 655 C CA . LYS A 1 87 ? -3.762 -11.026 -13.973 1.00 95.69 87 LYS A CA 1
ATOM 656 C C . LYS A 1 87 ? -4.095 -10.783 -15.434 1.00 95.69 87 LYS A C 1
ATOM 658 O O . LYS A 1 87 ? -3.211 -10.877 -16.271 1.00 95.69 87 LYS A O 1
ATOM 663 N N . PHE A 1 88 ? -5.349 -10.459 -15.733 1.00 97.19 88 PHE A N 1
ATOM 664 C CA . PHE A 1 88 ? -5.729 -10.071 -17.084 1.00 97.19 88 PHE A CA 1
ATOM 665 C C . PHE A 1 88 ? -5.056 -8.747 -17.461 1.00 97.19 88 PHE A C 1
ATOM 667 O O . PHE A 1 88 ? -4.390 -8.674 -18.483 1.00 97.19 88 PHE A O 1
ATOM 674 N N . SER A 1 89 ? -5.1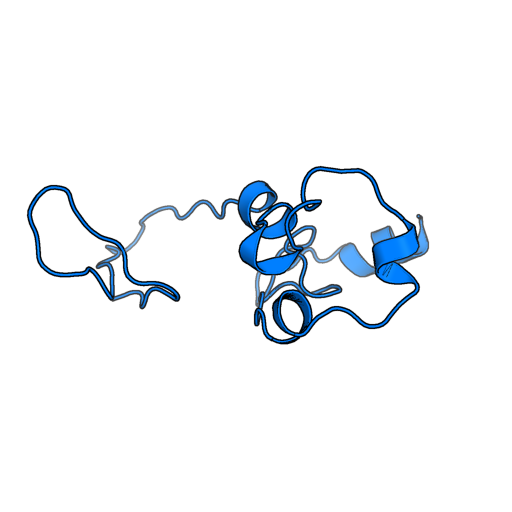30 -7.735 -16.592 1.00 95.69 89 SER A N 1
ATOM 675 C CA . SER A 1 89 ? -4.458 -6.452 -16.827 1.00 95.69 89 SER A CA 1
ATOM 676 C C . SER A 1 89 ? -2.937 -6.581 -16.959 1.00 95.69 89 SER A C 1
ATOM 678 O O . SER A 1 89 ? -2.355 -5.868 -17.760 1.00 95.69 89 SER A O 1
ATOM 680 N N . GLU A 1 90 ? -2.294 -7.471 -16.198 1.00 93.38 90 GLU A N 1
ATOM 681 C CA . GLU A 1 90 ? -0.855 -7.759 -16.311 1.00 93.38 90 GLU A CA 1
ATOM 682 C C . GLU A 1 90 ? -0.481 -8.381 -17.664 1.00 93.38 90 GLU A C 1
ATOM 684 O O . GLU A 1 90 ? 0.602 -8.115 -18.162 1.00 93.38 90 GLU A O 1
ATOM 689 N N . LEU A 1 91 ? -1.356 -9.204 -18.251 1.00 96.12 91 LEU A N 1
ATOM 690 C CA . LEU A 1 91 ? -1.112 -9.842 -19.550 1.00 96.12 91 LEU A CA 1
ATOM 691 C C . LEU A 1 91 ? -1.356 -8.907 -20.742 1.00 96.12 91 LEU A C 1
ATOM 693 O O . LEU A 1 91 ? -0.734 -9.086 -21.784 1.00 96.12 91 LEU A O 1
ATOM 697 N N . GLU A 1 92 ? -2.288 -7.963 -20.613 1.00 97.00 92 GLU A N 1
ATOM 698 C CA . GLU A 1 92 ? -2.676 -7.042 -21.692 1.00 97.00 92 GLU A CA 1
ATOM 699 C C . GLU A 1 92 ? -1.732 -5.835 -21.847 1.00 97.00 92 GLU A C 1
ATOM 701 O O . GLU A 1 92 ? -1.791 -5.151 -22.870 1.00 97.00 92 GLU A O 1
ATOM 706 N N . MET A 1 93 ? -0.905 -5.540 -20.836 1.00 83.12 93 MET A N 1
ATOM 707 C CA . MET A 1 93 ? 0.051 -4.418 -20.821 1.00 83.12 93 MET A CA 1
ATOM 708 C C . MET A 1 93 ? 1.460 -4.863 -21.205 1.00 83.12 93 MET A C 1
ATOM 710 O O . MET A 1 93 ? 2.114 -4.095 -21.945 1.00 83.12 93 MET A O 1
#

Nearest PDB structures (foldseek):
  6ly4-assembly1_A  TM=7.339E-01  e=1.386E-01  Priestia megaterium NBRC 15308 = ATCC 14581

Foldseek 3Di:
DAADPDWDDDPDDDTDGGDDDDPPDDDDDPQVCQQQPCQQQNPCSVPDDPCCVVDDHDCSNVVVVQQAPPSSGCPQHHDPRGNPCVVVVVVVD

Secondary structure (DSSP, 8-state):
-EEEEEEE--TTSSPEEEE---TT------HHHHHT-HHHH-TTTTS--GGGGTSPPPHHHHTT---EEETTEEEEEEGGGS-TTHHHHHHH-

Solvent-accessible surface area (backbone atoms only — not comparable to full-atom values): 5960 Å² total; per-residue (Å²): 113,46,78,50,97,59,77,41,78,52,100,86,55,75,72,40,51,58,45,82,72,65,87,92,64,88,80,84,79,64,43,67,56,66,64,38,29,41,80,37,60,35,92,60,28,84,54,95,58,79,68,62,76,78,48,83,66,55,67,45,42,69,69,56,72,46,66,21,80,49,93,57,28,41,90,44,30,33,74,100,71,35,50,88,57,48,67,60,56,64,72,77,107

Sequence (93 aa):
MLPLGTLITGDNGPPILEVFIPRDTDVICNIIGVNRNPAIWGPEATTWRPERWLEPLPPSGSDARVPGVYSNMMTFVGGARACIGFKFSELEM

InterPro domains:
  IPR001128 Cytochrome P450 [PF00067] (18-93)
  IPR036396 Cytochrome P450 superfamily [G3DSA:1.10.630.10] (3-93)
  IPR036396 Cytochrome P450 superfamily [SSF48264] (19-93)
  IPR050121 Cytochrome P450 monooxygenase [PTHR24305] (19-93)

Radius of gyration: 15.93 Å; Cα contacts (8 Å, |Δi|>4): 92; chains: 1; bounding box: 37×29×45 Å